Protein AF-A0A517W1Y0-F1 (afdb_monomer_lite)

Foldseek 3Di:
DDPVVVVVLCVLVVVLVVLLCLVAVVQDPDPVNVVSVVVSVVVVVVSLVVLLVPDLALQVNLVSLLVSLVSVLVRVVVPVPDDDDDPVNSVVSVVVSNVVSNVSSVVSSVSSVVVNVVVVVVVVVVD

Secondary structure (DSSP, 8-state):
--HHHHHHHHHHHHHHHHHHHHHHTSPPPGGGHHHHHHHHHHHHHHHHHHHHHH---HHHHHHHHHHTTHHHHHHHHH-TT-TT--HHHHHHHHHHHHHHHHHHHHHHHHHHHHHHHHHHHHHHTT-

Organism: NCBI:txid2527964

pLDDT: mean 75.03, std 10.51, range [51.22, 93.06]

Sequence (127 aa):
MNAFHKRYLLWVLGTTAPIYTMITVLMPKGFAGVPWMLLVTAIFLLMFLALLGFESSPIWNGLIAFLFWLPMIVIHLHNPGTVAISRGEVHKGVIEILTIGAIHALIQFTARYIINIKNNKLHTEKH

Radius of gyration: 17.77 Å; chains: 1; bounding box: 47×32×53 Å

Structure (mmCIF, N/CA/C/O backbone):
data_AF-A0A517W1Y0-F1
#
_entry.id   AF-A0A517W1Y0-F1
#
loop_
_atom_site.group_PDB
_atom_site.id
_atom_site.type_symbol
_atom_site.label_atom_id
_atom_site.label_alt_id
_atom_site.label_comp_id
_atom_site.label_asym_id
_atom_site.label_entity_id
_atom_site.label_seq_id
_atom_site.pdbx_PDB_ins_code
_atom_site.Cartn_x
_atom_site.Cartn_y
_atom_site.Cartn_z
_atom_site.occupancy
_atom_site.B_iso_or_equiv
_atom_site.auth_seq_id
_atom_site.auth_comp_id
_atom_site.auth_asym_id
_atom_site.auth_atom_id
_atom_site.pdbx_PDB_model_num
ATOM 1 N N . MET A 1 1 ? -9.501 -16.954 11.007 1.00 54.34 1 MET A N 1
ATOM 2 C CA . MET A 1 1 ? -10.031 -16.078 9.934 1.00 54.34 1 MET A CA 1
ATOM 3 C C . MET A 1 1 ? -11.271 -16.726 9.331 1.00 54.34 1 MET A C 1
ATOM 5 O O . MET A 1 1 ? -11.157 -17.838 8.824 1.00 54.34 1 MET A O 1
ATOM 9 N N . ASN A 1 2 ? -12.443 -16.091 9.433 1.00 63.47 2 ASN A N 1
ATOM 10 C CA . ASN A 1 2 ? -13.686 -16.644 8.876 1.00 63.47 2 ASN A CA 1
ATOM 11 C C . ASN A 1 2 ? -13.709 -16.532 7.328 1.00 63.47 2 ASN A C 1
ATOM 13 O O . ASN A 1 2 ? -12.873 -15.848 6.731 1.00 63.47 2 ASN A O 1
ATOM 17 N N . ALA A 1 3 ? -14.649 -17.216 6.668 1.00 60.50 3 ALA A N 1
ATOM 18 C CA . ALA A 1 3 ? -14.760 -17.231 5.203 1.00 60.50 3 ALA A CA 1
ATOM 19 C C . ALA A 1 3 ? -15.019 -15.837 4.595 1.00 60.50 3 ALA A C 1
ATOM 21 O O . ALA A 1 3 ? -14.549 -15.545 3.497 1.00 60.50 3 ALA A O 1
ATOM 22 N N . PHE A 1 4 ? -15.702 -14.964 5.341 1.00 56.91 4 PHE A N 1
ATOM 23 C CA . PHE A 1 4 ? -15.930 -13.569 4.975 1.00 56.91 4 PHE A CA 1
ATOM 24 C C . PHE A 1 4 ? -14.588 -12.833 4.839 1.00 56.91 4 PHE A C 1
ATOM 26 O O . PHE A 1 4 ? -14.247 -12.412 3.739 1.00 56.91 4 PHE A O 1
ATOM 33 N N . HIS A 1 5 ? -13.745 -12.819 5.877 1.00 61.56 5 HIS A N 1
ATOM 34 C CA . HIS A 1 5 ? -12.426 -12.166 5.857 1.00 61.56 5 HIS A CA 1
ATOM 35 C C . HIS A 1 5 ? -11.518 -12.684 4.727 1.00 61.56 5 HIS A C 1
ATOM 37 O O . HIS A 1 5 ? -10.814 -11.901 4.096 1.00 61.56 5 HIS A O 1
ATOM 43 N N . LYS A 1 6 ? -11.570 -13.986 4.402 1.00 63.47 6 LYS A N 1
ATOM 44 C CA . LYS A 1 6 ? -10.822 -14.553 3.261 1.00 63.47 6 LYS A CA 1
ATOM 45 C C . LYS A 1 6 ? -11.266 -13.968 1.916 1.00 63.47 6 LYS A C 1
ATOM 47 O O . LYS A 1 6 ? -10.419 -13.674 1.080 1.00 63.47 6 LYS A O 1
ATOM 52 N N . ARG A 1 7 ? -12.574 -13.783 1.709 1.00 63.72 7 ARG A N 1
ATOM 53 C CA . ARG A 1 7 ? -13.139 -13.244 0.462 1.00 63.72 7 ARG A CA 1
ATOM 54 C C . ARG A 1 7 ? -12.782 -11.770 0.254 1.00 63.72 7 ARG A C 1
ATOM 56 O O . ARG A 1 7 ? -12.519 -11.384 -0.878 1.00 63.72 7 ARG A O 1
ATOM 63 N N . TYR A 1 8 ? -12.720 -10.975 1.324 1.00 63.75 8 TYR A N 1
ATOM 64 C CA . TYR A 1 8 ? -12.304 -9.567 1.249 1.00 63.75 8 TYR A CA 1
ATOM 65 C C . TYR A 1 8 ? -10.800 -9.408 1.077 1.00 63.75 8 TYR A C 1
ATOM 67 O O . TYR A 1 8 ? -10.378 -8.587 0.273 1.00 63.75 8 TYR A O 1
ATOM 75 N N . LEU A 1 9 ? -9.994 -10.236 1.749 1.00 62.53 9 LEU A N 1
ATOM 76 C CA . LEU A 1 9 ? -8.554 -10.290 1.503 1.00 62.53 9 LEU A CA 1
ATOM 77 C C . LEU A 1 9 ? -8.265 -10.634 0.033 1.00 62.53 9 LEU A C 1
ATOM 79 O O . LEU A 1 9 ? -7.467 -9.963 -0.611 1.00 62.53 9 LEU A O 1
ATOM 83 N N . LEU A 1 10 ? -8.970 -11.629 -0.515 1.00 66.69 10 LEU A N 1
ATOM 84 C CA . LEU A 1 10 ? -8.925 -11.973 -1.939 1.00 66.69 10 LEU A CA 1
ATOM 85 C C . LEU A 1 10 ? -9.379 -10.822 -2.839 1.00 66.69 10 LEU A C 1
ATOM 87 O O . LEU A 1 10 ? -8.822 -10.654 -3.913 1.00 66.69 10 LEU A O 1
ATOM 91 N N . TRP A 1 11 ? -10.357 -10.024 -2.412 1.00 66.12 11 TRP A N 1
ATOM 92 C CA . TRP A 1 11 ? -10.814 -8.849 -3.154 1.00 66.12 11 TRP A CA 1
ATOM 93 C C . TRP A 1 11 ? -9.767 -7.735 -3.164 1.00 66.12 11 TRP A C 1
ATOM 95 O O . TRP A 1 11 ? -9.465 -7.204 -4.223 1.00 66.12 11 TRP A O 1
ATOM 105 N N . VAL A 1 12 ? -9.166 -7.418 -2.014 1.00 63.72 12 VAL A N 1
ATOM 106 C CA . VAL A 1 12 ? -8.126 -6.385 -1.906 1.00 63.72 12 VAL A CA 1
ATOM 107 C C . VAL A 1 12 ? -6.873 -6.804 -2.675 1.00 63.72 12 VAL A C 1
ATOM 109 O O . VAL A 1 12 ? -6.391 -6.040 -3.507 1.00 63.72 12 VAL A O 1
ATOM 112 N N . LEU A 1 13 ? -6.401 -8.043 -2.499 1.00 63.62 13 LEU A N 1
ATOM 113 C CA . LEU A 1 13 ? -5.304 -8.598 -3.304 1.00 63.62 13 LEU A CA 1
ATOM 114 C C . LEU A 1 13 ? -5.676 -8.687 -4.794 1.00 63.62 13 LEU A C 1
ATOM 116 O O . LEU A 1 13 ? -4.848 -8.447 -5.671 1.00 63.62 13 LEU A O 1
ATOM 120 N N . GLY A 1 14 ? -6.941 -8.993 -5.077 1.00 65.00 14 GLY A N 1
ATOM 121 C CA . GLY A 1 14 ? -7.509 -9.055 -6.416 1.00 65.00 14 GLY A CA 1
ATOM 122 C C . GLY A 1 14 ? -7.595 -7.695 -7.099 1.00 65.00 14 GLY A C 1
ATOM 123 O O . GLY A 1 14 ? -7.501 -7.661 -8.315 1.00 65.00 14 GLY A O 1
ATOM 124 N N . THR A 1 15 ? -7.709 -6.588 -6.356 1.00 66.75 15 THR A N 1
ATOM 125 C CA . THR A 1 15 ? -7.637 -5.213 -6.890 1.00 66.75 15 THR A CA 1
ATOM 126 C C . THR A 1 15 ? -6.209 -4.714 -7.096 1.00 66.75 15 THR A C 1
ATOM 128 O O . THR A 1 15 ? -5.984 -3.838 -7.933 1.00 66.75 15 THR A O 1
ATOM 131 N N . THR A 1 16 ? -5.227 -5.316 -6.420 1.00 65.44 16 THR A N 1
ATOM 132 C CA . THR A 1 16 ? -3.807 -5.027 -6.648 1.00 65.44 16 THR A CA 1
ATOM 133 C C . THR A 1 16 ? -3.387 -5.400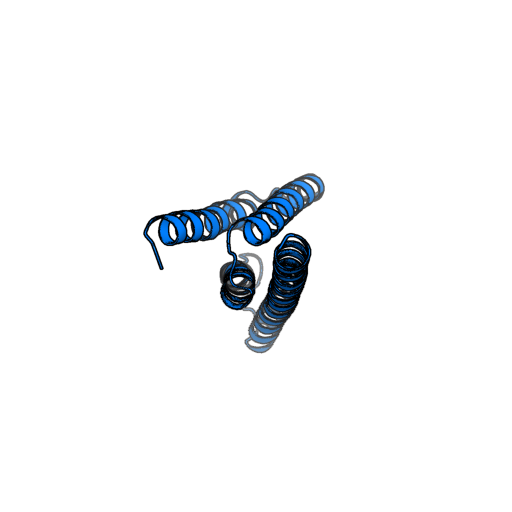 -8.070 1.00 65.44 16 THR A C 1
ATOM 135 O O . THR A 1 16 ? -2.609 -4.675 -8.682 1.00 65.44 16 THR A O 1
ATOM 138 N N . ALA A 1 17 ? -3.939 -6.482 -8.633 1.00 66.62 17 ALA A N 1
ATOM 139 C CA . ALA A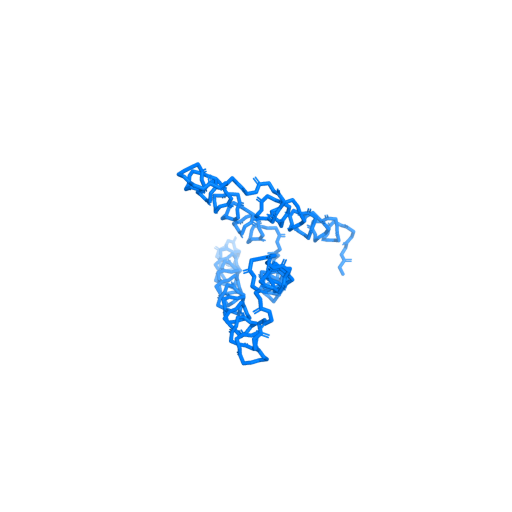 1 17 ? -3.649 -6.914 -10.002 1.00 66.62 17 ALA A CA 1
ATOM 140 C C . ALA A 1 17 ? -4.156 -5.926 -11.085 1.00 66.62 17 ALA A C 1
ATOM 142 O O . ALA A 1 17 ? -3.351 -5.524 -11.918 1.00 66.62 17 ALA A O 1
ATOM 143 N N . PRO A 1 18 ? -5.415 -5.445 -11.075 1.00 69.62 18 PRO A N 1
ATOM 144 C CA . PRO A 1 18 ? -5.892 -4.374 -11.947 1.00 69.62 18 PRO A CA 1
ATOM 145 C C . PRO A 1 18 ? -5.085 -3.085 -11.825 1.00 69.62 18 PRO A C 1
ATOM 147 O O . PRO A 1 18 ? -4.709 -2.522 -12.848 1.00 69.62 18 PRO A O 1
ATOM 150 N N . ILE A 1 19 ? -4.776 -2.632 -10.602 1.00 71.62 19 ILE A N 1
ATOM 151 C CA . ILE A 1 19 ? -3.959 -1.425 -10.398 1.00 71.62 19 ILE A CA 1
ATOM 152 C C . ILE A 1 19 ? -2.566 -1.632 -11.004 1.00 71.62 19 ILE A C 1
ATOM 154 O O . ILE A 1 19 ? -2.079 -0.779 -11.744 1.00 71.62 19 ILE A O 1
ATOM 158 N N . TYR A 1 20 ? -1.967 -2.801 -10.776 1.00 66.44 20 TYR A N 1
ATOM 159 C CA . TYR A 1 20 ? -0.710 -3.195 -11.401 1.00 66.44 20 TYR A CA 1
ATOM 160 C C . TYR A 1 20 ? -0.806 -3.163 -12.934 1.00 66.44 20 TYR A C 1
ATOM 162 O O . TYR A 1 20 ? 0.030 -2.537 -13.580 1.00 66.44 20 TYR A O 1
ATOM 170 N N . THR A 1 21 ? -1.838 -3.760 -13.537 1.00 66.75 21 THR A N 1
ATOM 171 C CA . THR A 1 21 ? -2.061 -3.750 -14.993 1.00 66.75 21 THR A CA 1
ATOM 172 C C . THR A 1 21 ? -2.259 -2.334 -15.539 1.00 66.75 21 THR A C 1
ATOM 174 O O . THR A 1 21 ? -1.713 -2.002 -16.591 1.00 66.75 21 THR A O 1
ATOM 177 N N . MET A 1 22 ? -2.986 -1.473 -14.821 1.00 70.44 22 MET A N 1
ATOM 178 C CA . MET A 1 22 ? -3.198 -0.077 -15.210 1.00 70.44 22 MET A CA 1
ATOM 179 C C . MET A 1 22 ? -1.891 0.722 -15.216 1.00 70.44 22 MET A C 1
ATOM 181 O O . MET A 1 22 ? -1.685 1.544 -16.106 1.00 70.44 22 MET A O 1
ATOM 185 N N . ILE A 1 23 ? -1.000 0.471 -14.255 1.00 68.88 23 ILE A N 1
ATOM 186 C CA . ILE A 1 23 ? 0.293 1.162 -14.139 1.00 68.88 23 ILE A CA 1
ATOM 187 C C . ILE A 1 23 ? 1.338 0.594 -15.112 1.00 68.88 23 ILE A C 1
ATOM 189 O O . ILE A 1 23 ? 2.199 1.335 -15.573 1.00 68.88 23 ILE A O 1
ATOM 193 N N . THR A 1 24 ? 1.291 -0.702 -15.431 1.00 62.69 24 THR A N 1
ATOM 194 C CA . THR A 1 24 ? 2.350 -1.368 -16.217 1.00 62.69 24 THR A CA 1
ATOM 195 C C . THR A 1 24 ? 2.032 -1.547 -17.686 1.00 62.69 24 THR A C 1
ATOM 197 O O . THR A 1 24 ? 2.874 -1.283 -18.538 1.00 62.69 24 THR A O 1
ATOM 200 N N . VAL A 1 25 ? 0.835 -2.038 -17.989 1.00 67.12 25 VAL A N 1
ATOM 201 C CA . VAL A 1 25 ? 0.472 -2.487 -19.336 1.00 67.12 25 VAL A CA 1
ATOM 202 C C . VAL A 1 25 ? -0.270 -1.385 -20.079 1.00 67.12 25 VAL A C 1
ATOM 204 O O . VAL A 1 25 ? -0.071 -1.198 -21.275 1.00 67.12 25 VAL A O 1
ATOM 207 N N . LEU A 1 26 ? -1.123 -0.646 -19.368 1.00 73.38 26 LEU A N 1
ATOM 208 C CA . LEU A 1 26 ? -2.051 0.317 -19.963 1.00 73.38 26 LEU A CA 1
ATOM 209 C C . LEU A 1 26 ? -1.587 1.774 -19.846 1.00 73.38 26 LEU A C 1
ATOM 211 O O . LEU A 1 26 ? -2.325 2.668 -20.251 1.00 73.38 26 LEU A O 1
ATOM 215 N N . MET A 1 27 ? -0.394 2.030 -19.296 1.00 73.50 27 MET A N 1
ATOM 216 C CA . MET A 1 27 ? 0.078 3.389 -19.030 1.00 73.50 27 MET A CA 1
ATOM 217 C C . MET A 1 27 ? 0.285 4.181 -20.335 1.00 73.50 27 MET A C 1
ATOM 219 O O . MET A 1 27 ? 1.167 3.840 -21.132 1.00 73.50 27 MET A O 1
ATOM 223 N N . PRO A 1 28 ? -0.477 5.269 -20.561 1.00 73.88 28 PRO A N 1
ATOM 224 C CA . PRO A 1 28 ? -0.306 6.109 -21.737 1.00 73.88 28 PRO A CA 1
ATOM 225 C C . PRO A 1 28 ? 1.020 6.872 -21.674 1.00 73.88 28 PRO A C 1
ATOM 227 O O . PRO A 1 28 ? 1.406 7.391 -20.625 1.00 73.88 28 PRO A O 1
ATOM 230 N N . LYS A 1 29 ? 1.705 6.997 -22.814 1.00 75.19 29 LYS A N 1
ATOM 231 C CA . LYS A 1 29 ? 2.917 7.823 -22.931 1.00 75.19 29 LYS A CA 1
ATOM 232 C C . LYS A 1 29 ? 2.557 9.304 -23.115 1.00 75.19 29 LYS A C 1
ATOM 234 O O . LYS A 1 29 ? 1.524 9.638 -23.690 1.00 75.19 29 LYS A O 1
ATOM 239 N N . GLY A 1 30 ? 3.449 10.196 -22.683 1.00 70.88 30 GLY A N 1
ATOM 240 C CA . GLY A 1 30 ? 3.302 11.643 -22.877 1.00 70.88 30 GLY A CA 1
ATOM 241 C C . GLY A 1 30 ? 2.251 12.286 -21.964 1.00 70.88 30 GLY A C 1
ATOM 242 O O . GLY A 1 30 ? 1.981 11.802 -20.868 1.00 70.88 30 GLY A O 1
ATOM 243 N N . PHE A 1 31 ? 1.657 13.398 -22.407 1.00 69.62 31 PHE A N 1
ATOM 244 C CA . PHE A 1 31 ? 0.788 14.255 -21.581 1.00 69.62 31 PHE A CA 1
ATOM 245 C C . PHE A 1 31 ? -0.472 13.542 -21.049 1.00 69.62 31 PHE A C 1
ATOM 247 O O . PHE A 1 31 ? -0.977 13.877 -19.980 1.00 69.62 31 PHE A O 1
ATOM 254 N N . ALA A 1 32 ? -0.939 12.500 -21.747 1.00 70.50 32 ALA A N 1
ATOM 255 C CA . ALA A 1 32 ? -2.056 11.656 -21.316 1.00 70.50 32 ALA A CA 1
ATOM 256 C C . ALA A 1 32 ? -1.741 10.796 -20.072 1.00 70.50 32 ALA A C 1
ATOM 258 O O . ALA A 1 32 ? -2.658 10.299 -19.420 1.00 70.50 32 ALA A O 1
ATOM 259 N N . GLY A 1 33 ? -0.463 10.651 -19.700 1.00 70.88 33 GLY A N 1
ATOM 260 C CA . GLY A 1 33 ? -0.050 9.938 -18.492 1.00 70.88 33 GLY A CA 1
ATOM 261 C C . GLY A 1 33 ? -0.433 10.658 -17.194 1.00 70.88 33 GLY A C 1
ATOM 262 O O . GLY A 1 33 ? -0.669 10.005 -16.183 1.00 70.88 33 GLY A O 1
ATOM 263 N N . VAL A 1 34 ? -0.566 11.990 -17.208 1.00 71.56 34 VAL A N 1
ATOM 264 C CA . VAL A 1 34 ? -0.917 12.783 -16.014 1.00 71.56 34 VAL A CA 1
ATOM 265 C C . VAL A 1 34 ? -2.341 12.491 -15.509 1.00 71.56 34 VAL A C 1
ATOM 267 O O . VAL A 1 34 ? -2.479 12.095 -14.349 1.00 71.56 34 VAL A O 1
ATOM 270 N N . PRO A 1 35 ? -3.411 12.614 -16.327 1.00 80.12 35 PRO A N 1
ATOM 271 C CA . PRO A 1 35 ? -4.762 12.262 -15.883 1.00 80.12 35 PRO A CA 1
ATOM 272 C C . PRO A 1 35 ? -4.906 10.766 -15.562 1.00 80.12 35 PRO A C 1
ATOM 274 O O . PRO A 1 35 ? -5.658 10.406 -14.658 1.00 80.12 35 PRO A O 1
ATOM 277 N N . TRP A 1 36 ? -4.149 9.895 -16.237 1.00 76.06 36 TRP A N 1
ATOM 278 C CA . TRP A 1 36 ? -4.113 8.464 -15.929 1.00 76.06 36 TRP A CA 1
ATOM 279 C C . TRP A 1 36 ? -3.551 8.188 -14.530 1.00 76.06 36 TRP A C 1
ATOM 281 O O . TRP A 1 36 ? -4.166 7.473 -13.740 1.00 76.06 36 TRP A O 1
ATOM 291 N N . MET A 1 37 ? -2.423 8.813 -14.183 1.00 72.62 37 MET A N 1
ATOM 292 C CA . MET A 1 37 ? -1.826 8.696 -12.851 1.00 72.62 37 MET A CA 1
ATOM 293 C C . MET A 1 37 ? -2.739 9.259 -11.759 1.00 72.62 37 MET A C 1
ATOM 295 O O . MET A 1 37 ? -2.825 8.669 -10.683 1.00 72.62 37 MET A O 1
ATOM 299 N N . LEU A 1 38 ? -3.468 10.348 -12.031 1.00 73.56 38 LEU A N 1
ATOM 300 C CA . LEU A 1 38 ? -4.486 10.879 -11.117 1.00 73.56 38 LEU A CA 1
ATOM 301 C C . LEU A 1 38 ? -5.610 9.865 -10.866 1.00 73.56 38 LEU A C 1
ATOM 303 O O . LEU A 1 38 ? -5.961 9.624 -9.712 1.00 73.56 38 LEU A O 1
ATOM 307 N N . LEU A 1 39 ? -6.134 9.229 -11.919 1.00 78.62 39 LEU A N 1
ATOM 308 C CA . LEU A 1 39 ? -7.172 8.202 -11.801 1.00 78.62 39 LEU A CA 1
ATOM 309 C C . LEU A 1 39 ? -6.684 6.992 -10.994 1.00 78.62 39 LEU A C 1
ATOM 311 O O . LEU A 1 39 ? -7.361 6.556 -10.064 1.00 78.62 39 LEU A O 1
ATOM 315 N N . VAL A 1 40 ? -5.498 6.474 -11.315 1.00 76.44 40 VAL A N 1
ATOM 316 C CA . VAL A 1 40 ? -4.888 5.353 -10.586 1.00 76.44 40 VAL A CA 1
ATOM 317 C C . VAL A 1 40 ? -4.683 5.709 -9.112 1.00 76.44 40 VAL A C 1
ATOM 319 O O . VAL A 1 40 ? -5.015 4.911 -8.237 1.00 76.44 40 VAL A O 1
ATOM 322 N N . THR A 1 41 ? -4.205 6.922 -8.823 1.00 74.00 41 THR A N 1
ATOM 323 C CA . THR A 1 41 ? -4.024 7.417 -7.448 1.00 74.00 41 THR A CA 1
ATOM 324 C C . THR A 1 41 ? -5.358 7.515 -6.703 1.00 74.00 41 THR A C 1
ATOM 326 O O . THR A 1 41 ? -5.437 7.144 -5.533 1.00 74.00 41 THR A O 1
ATOM 329 N N . ALA A 1 42 ? -6.428 7.961 -7.367 1.00 78.62 42 ALA A N 1
ATOM 330 C CA . ALA A 1 42 ? -7.760 8.031 -6.768 1.00 78.62 42 ALA A CA 1
ATOM 331 C C . ALA A 1 42 ? -8.316 6.637 -6.435 1.00 78.62 42 ALA A C 1
ATOM 333 O O . ALA A 1 42 ? -8.801 6.416 -5.326 1.00 78.62 42 ALA A O 1
ATOM 334 N N . ILE A 1 43 ? -8.195 5.677 -7.359 1.00 80.38 43 ILE A N 1
ATOM 335 C CA . ILE A 1 43 ? -8.598 4.279 -7.130 1.00 80.38 43 ILE A CA 1
ATOM 336 C C . ILE A 1 43 ? -7.796 3.682 -5.969 1.00 80.38 43 ILE A C 1
ATOM 338 O O . ILE A 1 43 ? -8.366 3.045 -5.083 1.00 80.38 43 ILE A O 1
ATOM 342 N N . PHE A 1 44 ? -6.487 3.937 -5.937 1.00 76.06 44 PHE A N 1
ATOM 343 C CA . PHE A 1 44 ? -5.610 3.516 -4.851 1.00 76.06 44 PHE A CA 1
ATOM 344 C C . PHE A 1 44 ? -6.074 4.060 -3.492 1.00 76.06 44 PHE A C 1
ATOM 346 O O . PHE A 1 44 ? -6.235 3.289 -2.544 1.00 76.06 44 PHE A O 1
ATOM 353 N N . LEU A 1 45 ? -6.363 5.361 -3.401 1.00 78.56 45 LEU A N 1
ATOM 354 C CA . LEU A 1 45 ? -6.845 5.989 -2.170 1.00 78.56 45 LEU A CA 1
ATOM 355 C C . LEU A 1 45 ? -8.186 5.401 -1.707 1.00 78.56 45 LEU A C 1
ATOM 357 O O . LEU A 1 45 ? -8.364 5.131 -0.521 1.00 78.56 45 LEU A O 1
ATOM 361 N N . LEU A 1 46 ? -9.121 5.166 -2.631 1.00 82.94 46 LEU A N 1
ATOM 362 C CA . LEU A 1 46 ? -10.416 4.563 -2.310 1.00 82.94 46 LEU A CA 1
ATOM 363 C C . LEU A 1 46 ? -10.258 3.149 -1.740 1.00 82.94 46 LEU A C 1
ATOM 365 O O . LEU A 1 46 ? -10.872 2.826 -0.724 1.00 82.94 46 LEU A O 1
ATOM 369 N N . MET A 1 47 ? -9.396 2.327 -2.342 1.00 76.75 47 MET A N 1
ATOM 370 C CA . MET A 1 47 ? -9.102 0.981 -1.841 1.00 76.75 47 MET A CA 1
ATOM 371 C C . MET A 1 47 ? -8.417 1.012 -0.472 1.00 76.75 47 MET A C 1
ATOM 373 O O . MET A 1 47 ? -8.737 0.206 0.404 1.00 76.75 47 MET A O 1
ATOM 377 N N . PHE A 1 48 ? -7.517 1.972 -0.262 1.00 75.38 48 PHE A N 1
ATOM 378 C CA . PHE A 1 48 ? -6.848 2.193 1.016 1.00 75.38 48 PHE A CA 1
ATOM 379 C C . PHE A 1 48 ? -7.843 2.564 2.130 1.00 75.38 48 PHE A C 1
ATOM 381 O O . PHE A 1 48 ? -7.772 2.024 3.233 1.00 75.38 48 PHE A O 1
ATOM 388 N N . LEU A 1 49 ? -8.817 3.432 1.848 1.00 80.62 49 LEU A N 1
ATOM 389 C CA . LEU A 1 49 ? -9.877 3.782 2.802 1.00 80.62 49 LEU A CA 1
ATOM 390 C C . LEU A 1 49 ? -10.852 2.624 3.044 1.00 80.62 49 LEU A C 1
ATOM 392 O O . LEU A 1 49 ? -11.277 2.404 4.178 1.00 80.62 49 LEU A O 1
ATOM 396 N N . ALA A 1 50 ? -11.183 1.861 2.000 1.00 80.44 50 ALA A N 1
ATOM 397 C CA . ALA A 1 50 ? -12.027 0.679 2.120 1.00 80.44 50 ALA A CA 1
ATOM 398 C C . ALA A 1 50 ? -11.418 -0.345 3.092 1.00 80.44 50 ALA A C 1
ATOM 400 O O . ALA A 1 50 ? -12.118 -0.844 3.973 1.00 80.44 50 ALA A O 1
ATOM 401 N N . LEU A 1 51 ? -10.107 -0.602 2.994 1.00 75.88 51 LEU A N 1
ATOM 402 C CA . LEU A 1 51 ? -9.394 -1.522 3.887 1.00 75.88 51 LEU A CA 1
ATOM 403 C C . LEU A 1 51 ? -9.606 -1.177 5.372 1.00 75.88 51 LEU A C 1
ATOM 405 O O . LEU A 1 51 ? -9.966 -2.060 6.154 1.00 75.88 51 LEU A O 1
ATOM 409 N N . LEU A 1 52 ? -9.492 0.111 5.718 1.00 79.62 52 LEU A N 1
ATOM 410 C CA . LEU A 1 52 ? -9.663 0.626 7.082 1.00 79.62 52 LEU A CA 1
ATOM 411 C C . LEU A 1 52 ? -11.057 0.329 7.665 1.00 79.62 52 LEU A C 1
ATOM 413 O O . LEU A 1 52 ? -11.215 0.107 8.873 1.00 79.62 52 LEU A O 1
ATOM 417 N N . GLY A 1 53 ? -12.077 0.341 6.803 1.00 78.12 53 GLY A N 1
ATOM 418 C CA . GLY A 1 53 ? -13.457 0.039 7.169 1.00 78.12 53 GLY A CA 1
ATOM 419 C C . GLY A 1 53 ? -13.728 -1.454 7.364 1.00 78.12 53 GLY A C 1
ATOM 420 O O . GLY A 1 53 ? -14.535 -1.810 8.223 1.00 78.12 53 GLY A O 1
ATOM 421 N N . PHE A 1 54 ? -13.060 -2.325 6.601 1.00 76.00 54 PHE A N 1
ATOM 422 C CA . PHE A 1 54 ? -13.408 -3.748 6.527 1.00 76.00 54 PHE A CA 1
ATOM 423 C C . PHE A 1 54 ? -12.634 -4.652 7.483 1.00 76.00 54 PHE A C 1
ATOM 425 O O . PHE A 1 54 ? -13.210 -5.603 8.010 1.00 76.00 54 PHE A O 1
ATOM 432 N N . GLU A 1 55 ? -11.351 -4.389 7.716 1.00 82.06 55 GLU A N 1
ATOM 433 C CA . GLU A 1 55 ? -10.559 -5.176 8.659 1.00 82.06 55 GLU A CA 1
ATOM 434 C C . GLU A 1 55 ? -10.593 -4.493 10.029 1.00 82.06 55 GLU A C 1
ATOM 436 O O . GLU A 1 55 ? -10.346 -3.295 10.148 1.00 82.06 55 GLU A O 1
ATOM 441 N N . SER A 1 56 ? -10.929 -5.231 11.085 1.00 83.19 56 SER A N 1
ATOM 442 C CA . SER A 1 56 ? -11.031 -4.650 12.430 1.00 83.19 56 SER A CA 1
ATOM 443 C C . SER A 1 56 ? -9.722 -4.729 13.207 1.00 83.19 56 SER A C 1
ATOM 445 O O . SER A 1 56 ? -9.474 -3.902 14.088 1.00 83.19 56 SER A O 1
ATOM 447 N N . SER A 1 57 ? -8.857 -5.682 12.859 1.00 85.56 57 SER A N 1
ATOM 448 C CA . SER A 1 57 ? -7.538 -5.839 13.450 1.00 85.56 57 SER A CA 1
ATOM 449 C C . SER A 1 57 ? -6.574 -4.769 12.926 1.00 85.56 57 SER A C 1
ATOM 451 O O . SER A 1 57 ? -6.338 -4.685 11.715 1.00 85.56 57 SER A O 1
ATOM 453 N N . PRO A 1 58 ? -5.950 -3.977 13.816 1.00 87.06 58 PRO A N 1
ATOM 454 C CA . PRO A 1 58 ? -4.916 -3.023 13.424 1.00 87.06 58 PRO A CA 1
ATOM 455 C C . PRO A 1 58 ? -3.734 -3.694 12.718 1.00 87.06 58 PRO A C 1
ATOM 457 O O . PRO A 1 58 ? -3.221 -3.175 11.730 1.00 87.06 58 PRO A O 1
ATOM 460 N N . ILE A 1 59 ? -3.337 -4.881 13.190 1.00 88.31 59 ILE A N 1
ATOM 461 C CA . ILE A 1 59 ? -2.202 -5.635 12.644 1.00 88.31 59 ILE A CA 1
ATOM 462 C C . ILE A 1 59 ? -2.493 -6.069 11.206 1.00 88.31 59 ILE A C 1
ATOM 464 O O . ILE A 1 59 ? -1.667 -5.852 10.322 1.00 88.31 59 ILE A O 1
ATOM 468 N N . TRP A 1 60 ? -3.675 -6.641 10.953 1.00 83.56 60 TRP A N 1
ATOM 469 C CA . TRP A 1 60 ? -4.040 -7.087 9.606 1.00 83.56 60 TRP A CA 1
ATOM 470 C C . TRP A 1 60 ? -4.245 -5.913 8.643 1.00 83.56 60 TRP A C 1
ATOM 472 O O . TRP A 1 60 ? -3.820 -6.016 7.497 1.00 83.56 60 TRP A O 1
ATOM 482 N N . ASN A 1 61 ? -4.777 -4.773 9.104 1.00 86.44 61 ASN A N 1
ATOM 483 C CA . ASN A 1 61 ? -4.824 -3.544 8.298 1.00 86.44 61 ASN A CA 1
ATOM 484 C C . ASN A 1 61 ? -3.433 -3.107 7.837 1.00 86.44 61 ASN A C 1
ATOM 486 O O . ASN A 1 61 ? -3.210 -2.903 6.644 1.00 86.44 61 ASN A O 1
ATOM 490 N N . GLY A 1 62 ? -2.489 -2.999 8.777 1.00 85.00 62 GLY A N 1
ATOM 491 C CA . GLY A 1 62 ? -1.118 -2.614 8.457 1.00 85.00 62 GLY A CA 1
ATOM 492 C C . GLY A 1 62 ? -0.447 -3.607 7.506 1.00 85.00 62 GLY A C 1
ATOM 493 O O . GLY A 1 62 ? 0.158 -3.203 6.516 1.00 85.00 62 GLY A O 1
ATOM 494 N N . LEU A 1 63 ? -0.608 -4.910 7.751 1.00 85.62 63 LEU A N 1
ATOM 495 C CA . LEU A 1 63 ? 0.003 -5.948 6.922 1.00 85.62 63 LEU A CA 1
ATOM 496 C C . LEU A 1 63 ? -0.547 -5.955 5.491 1.00 85.62 63 LEU A C 1
ATOM 498 O O . LEU A 1 63 ? 0.226 -6.043 4.542 1.00 85.62 63 LEU A O 1
ATOM 502 N N . ILE A 1 64 ? -1.864 -5.839 5.311 1.00 81.12 64 ILE A N 1
ATOM 503 C CA . ILE A 1 64 ? -2.472 -5.810 3.973 1.00 81.12 64 ILE A CA 1
ATOM 504 C C . ILE A 1 64 ? -2.020 -4.559 3.211 1.00 81.12 64 ILE A C 1
ATOM 506 O O . ILE A 1 64 ? -1.671 -4.651 2.034 1.00 81.12 64 ILE A O 1
ATOM 510 N N . ALA A 1 65 ? -1.951 -3.413 3.893 1.00 83.00 65 ALA A N 1
ATOM 511 C CA . ALA A 1 65 ? -1.447 -2.176 3.312 1.00 83.00 65 ALA A CA 1
ATOM 512 C C . ALA A 1 65 ? 0.027 -2.275 2.899 1.00 83.00 65 ALA A C 1
ATOM 514 O O . ALA A 1 65 ? 0.390 -1.741 1.858 1.00 83.00 65 ALA A O 1
ATOM 515 N N . PHE A 1 66 ? 0.862 -2.992 3.657 1.00 85.50 66 PHE A N 1
ATOM 516 C CA . PHE A 1 66 ? 2.241 -3.286 3.262 1.00 85.50 66 PHE A CA 1
ATOM 517 C C . PHE A 1 66 ? 2.304 -4.182 2.018 1.00 85.50 66 PHE A C 1
ATOM 519 O O . PHE A 1 66 ? 2.966 -3.847 1.037 1.00 85.50 66 PHE A O 1
ATOM 526 N N . LEU A 1 67 ? 1.594 -5.318 2.047 1.00 81.19 67 LEU A N 1
ATOM 527 C CA . LEU A 1 67 ? 1.610 -6.320 0.975 1.00 81.19 67 LEU A CA 1
ATOM 528 C C . LEU A 1 67 ? 1.135 -5.752 -0.364 1.00 81.19 67 LEU A C 1
ATOM 530 O O . LEU A 1 67 ? 1.613 -6.180 -1.414 1.00 81.19 67 LEU A O 1
ATOM 534 N N . PHE A 1 68 ? 0.245 -4.761 -0.325 1.00 76.31 68 PHE A N 1
ATOM 535 C CA . PHE A 1 68 ? -0.198 -4.030 -1.504 1.00 76.31 68 PHE A CA 1
ATOM 536 C C . PHE A 1 68 ? 0.967 -3.440 -2.319 1.00 76.31 68 PHE A C 1
ATOM 538 O O . PHE A 1 68 ? 0.888 -3.387 -3.544 1.00 76.31 68 PHE A O 1
ATOM 545 N N . TRP A 1 69 ? 2.057 -3.016 -1.674 1.00 76.94 69 TRP A N 1
ATOM 546 C CA . TRP A 1 69 ? 3.186 -2.374 -2.354 1.00 76.94 69 TRP A CA 1
ATOM 547 C C . TRP A 1 69 ? 4.162 -3.358 -2.998 1.00 76.94 69 TRP A C 1
ATOM 549 O O . TRP A 1 69 ? 4.924 -2.967 -3.879 1.00 76.94 69 TRP A O 1
ATOM 559 N N . LEU A 1 70 ? 4.143 -4.640 -2.621 1.00 80.44 70 LEU A N 1
ATOM 560 C CA . LEU A 1 70 ? 5.123 -5.610 -3.121 1.00 80.44 70 LEU A CA 1
ATOM 561 C C . LEU A 1 70 ? 5.076 -5.811 -4.647 1.00 80.44 70 LEU A C 1
ATOM 563 O O . LEU A 1 70 ? 6.145 -5.860 -5.257 1.00 80.44 70 LEU A O 1
ATOM 567 N N . PRO A 1 71 ? 3.905 -5.854 -5.317 1.00 74.94 71 PRO A N 1
ATOM 568 C CA . PRO A 1 71 ? 3.856 -5.906 -6.777 1.00 74.94 71 PRO A CA 1
ATOM 569 C C . PRO A 1 71 ? 4.534 -4.713 -7.466 1.00 74.94 71 PRO A C 1
ATOM 571 O O . PRO A 1 71 ? 5.065 -4.883 -8.560 1.00 74.94 71 PRO A O 1
ATOM 574 N N . MET A 1 72 ? 4.606 -3.534 -6.831 1.00 71.31 72 MET A N 1
ATOM 575 C CA . MET A 1 72 ? 5.308 -2.369 -7.396 1.00 71.31 72 MET A CA 1
ATOM 576 C C . MET A 1 72 ? 6.808 -2.626 -7.569 1.00 71.31 72 MET A C 1
ATOM 578 O O . MET A 1 72 ? 7.423 -2.067 -8.475 1.00 71.31 72 MET A O 1
ATOM 582 N N . ILE A 1 73 ? 7.395 -3.513 -6.756 1.00 73.00 73 ILE A N 1
ATOM 583 C CA . ILE A 1 73 ? 8.790 -3.937 -6.916 1.00 73.00 73 ILE A CA 1
ATOM 584 C C . ILE A 1 73 ? 8.961 -4.626 -8.270 1.00 73.00 73 ILE A C 1
ATOM 586 O O . ILE A 1 73 ? 9.877 -4.306 -9.020 1.00 73.00 73 ILE A O 1
ATOM 590 N N . VAL A 1 74 ? 8.035 -5.518 -8.631 1.00 71.19 74 VAL A N 1
ATOM 591 C CA . VAL A 1 74 ? 8.065 -6.218 -9.922 1.00 71.19 74 VAL A CA 1
ATOM 592 C C . VAL A 1 74 ? 7.965 -5.222 -11.082 1.00 71.19 74 VAL A C 1
ATOM 594 O O . VAL A 1 74 ? 8.688 -5.390 -12.059 1.00 71.19 74 VAL A O 1
ATOM 597 N N . ILE A 1 75 ? 7.144 -4.167 -10.959 1.00 65.25 75 ILE A N 1
ATOM 598 C CA . ILE A 1 75 ? 7.044 -3.076 -11.954 1.00 65.25 75 ILE A CA 1
ATOM 599 C C . ILE A 1 75 ? 8.381 -2.369 -12.132 1.00 65.25 75 ILE A C 1
ATOM 601 O O . ILE A 1 75 ? 8.852 -2.205 -13.255 1.00 65.25 75 ILE A O 1
ATOM 605 N N . HIS A 1 76 ? 8.981 -1.946 -11.019 1.00 66.38 76 HIS A N 1
ATOM 606 C CA . HIS A 1 76 ? 10.237 -1.211 -11.033 1.00 66.38 76 HIS A CA 1
ATOM 607 C C . HIS A 1 76 ? 11.344 -2.016 -11.728 1.00 66.38 76 HIS A C 1
ATOM 609 O O . HIS A 1 76 ? 12.123 -1.461 -12.498 1.00 66.38 76 HIS A O 1
ATOM 615 N N . LEU A 1 77 ? 11.360 -3.336 -11.517 1.00 67.75 77 LEU A N 1
ATOM 616 C CA . LEU A 1 77 ? 12.333 -4.247 -12.121 1.00 67.75 77 LEU A CA 1
ATOM 617 C C . LEU A 1 77 ? 12.036 -4.607 -13.585 1.00 67.75 77 LEU A C 1
ATOM 619 O O . LEU A 1 77 ? 12.972 -4.897 -14.323 1.00 67.75 77 LEU A O 1
ATOM 623 N N . HIS A 1 78 ? 10.770 -4.600 -14.016 1.00 65.75 78 HIS A N 1
ATOM 624 C CA . HIS A 1 78 ? 10.368 -4.962 -15.386 1.00 65.75 78 HIS A CA 1
ATOM 625 C C . HIS A 1 78 ? 10.318 -3.779 -16.357 1.00 65.75 78 HIS A C 1
ATOM 627 O O . HIS A 1 78 ? 9.923 -3.968 -17.505 1.00 65.75 78 HIS A O 1
ATOM 633 N N . ASN A 1 79 ? 10.681 -2.567 -15.928 1.00 59.97 79 ASN A N 1
ATOM 634 C CA . ASN A 1 7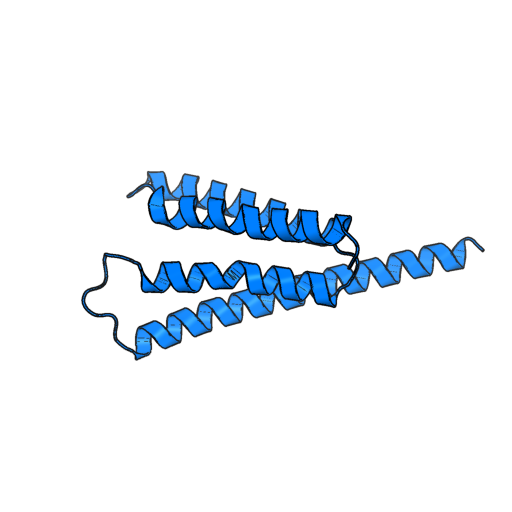9 ? 10.559 -1.376 -16.759 1.00 59.97 79 ASN A CA 1
ATOM 635 C C . ASN A 1 79 ? 11.447 -1.503 -18.022 1.00 59.97 79 ASN A C 1
ATOM 637 O O . ASN A 1 79 ? 12.672 -1.459 -17.912 1.00 59.97 79 ASN A O 1
ATOM 641 N N . PRO A 1 80 ? 10.868 -1.653 -19.230 1.00 51.56 80 PRO A N 1
ATOM 642 C CA . PRO A 1 80 ? 11.593 -2.092 -20.429 1.00 51.56 80 PRO A CA 1
ATOM 643 C C . PRO A 1 80 ? 12.518 -1.022 -21.040 1.00 51.56 80 PRO A C 1
ATOM 645 O O . PRO A 1 80 ? 13.084 -1.235 -22.109 1.00 51.56 80 PRO A O 1
ATOM 648 N N . GLY A 1 81 ? 12.657 0.141 -20.396 1.00 51.22 81 GLY A N 1
ATOM 649 C CA . GLY A 1 81 ? 13.494 1.252 -20.857 1.00 51.22 81 GLY A CA 1
ATOM 650 C C . GLY A 1 81 ? 14.917 1.272 -20.294 1.00 51.22 81 GLY A C 1
ATOM 651 O O . GLY A 1 81 ? 15.709 2.117 -20.706 1.00 51.22 81 GLY A O 1
ATOM 652 N N . THR A 1 82 ? 15.262 0.392 -19.355 1.00 52.53 82 THR A N 1
ATOM 653 C CA . THR A 1 82 ? 16.558 0.434 -18.672 1.00 52.53 82 THR A CA 1
ATOM 654 C C . THR A 1 82 ? 17.520 -0.616 -19.222 1.00 52.53 82 THR A C 1
ATOM 656 O O . THR A 1 82 ? 17.422 -1.817 -18.975 1.00 52.53 82 THR A O 1
ATOM 659 N N . VAL A 1 83 ? 18.498 -0.132 -19.986 1.00 53.94 83 VAL A N 1
ATOM 660 C CA . VAL A 1 83 ? 19.697 -0.881 -20.371 1.00 53.94 83 VAL A CA 1
ATOM 661 C C . VAL A 1 83 ? 20.415 -1.287 -19.083 1.00 53.94 83 VAL A C 1
ATOM 663 O O . VAL A 1 83 ? 20.862 -0.412 -18.356 1.00 53.94 83 VAL A O 1
ATOM 666 N N . ALA A 1 84 ? 20.464 -2.589 -18.782 1.00 57.31 84 ALA A N 1
ATOM 667 C CA . ALA A 1 84 ? 21.195 -3.184 -17.658 1.00 57.31 84 ALA A CA 1
ATOM 668 C C . ALA A 1 84 ? 21.193 -2.330 -16.367 1.00 57.31 84 ALA A C 1
ATOM 670 O O . ALA A 1 84 ? 22.200 -1.711 -16.028 1.00 57.31 84 ALA A O 1
ATOM 671 N N . ILE A 1 85 ? 20.071 -2.310 -15.635 1.00 59.62 85 ILE A N 1
ATOM 672 C CA . ILE A 1 85 ? 20.003 -1.657 -14.316 1.00 59.62 85 ILE A CA 1
ATOM 673 C C . ILE A 1 85 ? 21.120 -2.222 -13.430 1.00 59.62 85 ILE A C 1
ATOM 675 O O . ILE A 1 85 ? 21.239 -3.441 -13.262 1.00 59.62 85 ILE A O 1
ATOM 679 N N . SER A 1 86 ? 21.942 -1.353 -12.844 1.00 66.69 86 SER A N 1
ATOM 680 C CA . SER A 1 86 ? 22.979 -1.805 -11.921 1.00 66.69 86 SER A CA 1
ATOM 681 C C . SER A 1 86 ? 22.342 -2.435 -10.672 1.00 66.69 86 SER A C 1
ATOM 683 O O . SER A 1 86 ? 21.269 -2.034 -10.216 1.00 66.69 86 SER A O 1
ATOM 685 N N . ARG A 1 87 ? 23.018 -3.410 -10.044 1.00 64.62 87 ARG A N 1
ATOM 686 C CA . ARG A 1 87 ? 22.528 -4.022 -8.787 1.00 64.62 87 ARG A CA 1
ATOM 687 C C . ARG A 1 87 ? 22.259 -2.989 -7.679 1.00 64.62 87 ARG A C 1
ATOM 689 O O . ARG A 1 87 ? 21.449 -3.261 -6.793 1.00 64.62 87 ARG A O 1
ATOM 696 N N . GLY A 1 88 ? 22.943 -1.841 -7.710 1.00 65.44 88 GLY A N 1
ATOM 697 C CA . GLY A 1 88 ? 22.756 -0.744 -6.758 1.00 65.44 88 GLY A CA 1
ATOM 698 C C . GLY A 1 88 ? 21.448 0.021 -6.970 1.00 65.44 88 GLY A C 1
ATOM 699 O O . GLY A 1 88 ? 20.743 0.302 -6.005 1.00 65.44 88 GLY A O 1
ATOM 700 N N . GLU A 1 89 ? 21.078 0.298 -8.220 1.00 69.31 89 GLU A N 1
ATOM 701 C CA . GLU A 1 89 ? 19.819 0.980 -8.553 1.00 69.31 89 GLU A CA 1
ATOM 702 C C . GLU A 1 89 ? 18.600 0.104 -8.251 1.00 69.31 89 GLU A C 1
ATOM 704 O O . GLU A 1 89 ? 17.629 0.584 -7.670 1.00 69.31 89 GLU A O 1
ATOM 709 N N . VAL A 1 90 ? 18.700 -1.202 -8.528 1.00 72.81 90 VAL A N 1
ATOM 710 C CA . VAL A 1 90 ? 17.692 -2.194 -8.121 1.00 72.81 90 VAL A CA 1
ATOM 711 C C . VAL A 1 90 ? 17.475 -2.175 -6.605 1.00 72.81 90 VAL A C 1
ATOM 713 O O . VAL A 1 90 ? 16.335 -2.090 -6.151 1.00 72.81 90 VAL A O 1
ATOM 716 N N . HIS A 1 91 ? 18.551 -2.222 -5.810 1.00 74.94 91 HIS A N 1
ATOM 717 C CA . HIS A 1 91 ? 18.439 -2.174 -4.348 1.00 74.94 91 HIS A CA 1
ATOM 718 C C . HIS A 1 91 ? 17.772 -0.889 -3.867 1.00 74.94 91 HIS A C 1
ATOM 720 O O . HIS A 1 91 ? 16.907 -0.947 -2.996 1.00 74.94 91 HIS A O 1
ATOM 726 N N . LYS A 1 92 ? 18.147 0.258 -4.438 1.00 77.69 92 LYS A N 1
ATOM 727 C CA . LYS A 1 92 ? 17.575 1.548 -4.055 1.00 77.69 92 LYS A CA 1
ATOM 728 C C . LYS A 1 92 ? 16.067 1.595 -4.317 1.00 77.69 92 LYS A C 1
ATOM 730 O O . LYS A 1 92 ? 15.320 1.945 -3.409 1.00 77.69 92 LYS A O 1
ATOM 735 N N . GLY A 1 93 ? 15.618 1.166 -5.497 1.00 76.19 93 GLY A N 1
ATOM 736 C CA . GLY A 1 93 ? 14.192 1.134 -5.833 1.00 76.19 93 GLY A CA 1
ATOM 737 C C . GLY A 1 93 ? 13.386 0.154 -4.977 1.00 76.19 93 GLY A C 1
ATOM 738 O O . GLY A 1 93 ? 12.291 0.480 -4.520 1.00 76.19 93 GLY A O 1
ATOM 739 N N . VAL A 1 94 ? 13.942 -1.028 -4.687 1.00 81.94 94 VAL A N 1
ATOM 740 C CA . VAL A 1 94 ? 13.328 -1.992 -3.757 1.00 81.94 94 VAL A CA 1
ATOM 741 C C . VAL A 1 94 ? 13.170 -1.374 -2.368 1.00 81.94 94 VAL A C 1
ATOM 743 O O . VAL A 1 94 ? 12.087 -1.444 -1.790 1.00 81.94 94 VAL A O 1
ATOM 746 N N . ILE A 1 95 ? 14.226 -0.750 -1.838 1.00 84.00 95 ILE A N 1
ATOM 747 C CA . ILE A 1 95 ? 14.202 -0.108 -0.519 1.00 84.00 95 ILE A CA 1
ATOM 748 C C . ILE A 1 95 ? 13.160 1.010 -0.487 1.00 84.00 95 ILE A C 1
ATOM 750 O O . ILE A 1 95 ? 12.353 1.035 0.435 1.00 84.00 95 ILE A O 1
ATOM 754 N N . GLU A 1 96 ? 13.119 1.882 -1.497 1.00 80.44 96 GLU A N 1
ATOM 755 C CA . GLU A 1 96 ? 12.130 2.963 -1.581 1.00 80.44 96 GLU A CA 1
ATOM 756 C C . GLU A 1 96 ? 10.694 2.424 -1.509 1.00 80.44 96 GLU A C 1
ATOM 758 O O . GLU A 1 96 ? 9.891 2.902 -0.706 1.00 80.44 96 GLU A O 1
ATOM 763 N N . ILE A 1 97 ? 10.379 1.375 -2.274 1.00 81.12 97 ILE A N 1
ATOM 764 C CA . ILE A 1 97 ? 9.042 0.767 -2.278 1.00 81.12 97 ILE A CA 1
ATOM 765 C C . ILE A 1 97 ? 8.716 0.124 -0.925 1.00 81.12 97 ILE A C 1
ATOM 767 O O . ILE A 1 97 ? 7.605 0.290 -0.418 1.00 81.12 97 ILE A O 1
ATOM 771 N N . LEU A 1 98 ? 9.673 -0.572 -0.304 1.00 86.44 98 LEU A N 1
ATOM 772 C CA . LEU A 1 98 ? 9.491 -1.163 1.025 1.00 86.44 98 LEU A CA 1
ATOM 773 C C . LEU A 1 98 ? 9.286 -0.091 2.103 1.00 86.44 98 LEU A C 1
ATOM 775 O O . LEU A 1 98 ? 8.426 -0.256 2.968 1.00 86.44 98 LEU A O 1
ATOM 779 N N . THR A 1 99 ? 10.028 1.018 2.043 1.00 85.44 99 THR A N 1
ATOM 780 C CA . THR A 1 99 ? 9.870 2.156 2.957 1.00 85.44 99 THR A CA 1
ATOM 781 C C . THR A 1 99 ? 8.489 2.785 2.811 1.00 85.44 99 THR A C 1
ATOM 783 O O . THR A 1 99 ? 7.804 2.993 3.813 1.00 85.44 99 THR A O 1
ATOM 786 N N . ILE A 1 100 ? 8.034 3.027 1.579 1.00 83.75 100 ILE A N 1
ATOM 787 C CA . ILE A 1 100 ? 6.687 3.545 1.314 1.00 83.75 100 ILE A CA 1
ATOM 788 C C . ILE A 1 100 ? 5.627 2.575 1.850 1.00 83.75 100 ILE A C 1
ATOM 790 O O . ILE A 1 100 ? 4.687 3.004 2.527 1.00 83.75 100 ILE A O 1
ATOM 794 N N . GLY A 1 101 ? 5.796 1.273 1.605 1.00 85.44 101 GLY A N 1
ATOM 795 C CA . GLY A 1 101 ? 4.906 0.239 2.124 1.00 85.44 101 GLY A CA 1
ATOM 796 C C . GLY A 1 101 ? 4.838 0.228 3.649 1.00 85.44 101 GLY A C 1
ATOM 797 O O . GLY A 1 101 ? 3.747 0.153 4.212 1.00 85.44 101 GLY A O 1
ATOM 798 N N . ALA A 1 102 ? 5.978 0.362 4.329 1.00 89.81 102 ALA A N 1
ATOM 799 C CA . ALA A 1 102 ? 6.048 0.401 5.787 1.00 89.81 102 ALA A CA 1
ATOM 800 C C . ALA A 1 102 ? 5.368 1.650 6.376 1.00 89.81 102 ALA A C 1
ATOM 802 O O . ALA A 1 102 ? 4.648 1.545 7.370 1.00 89.81 102 ALA A O 1
ATOM 803 N N . ILE A 1 103 ? 5.528 2.819 5.743 1.00 89.25 103 ILE A N 1
ATOM 804 C CA . ILE A 1 103 ? 4.840 4.055 6.151 1.00 89.25 103 ILE A CA 1
ATOM 805 C C . ILE A 1 103 ? 3.321 3.872 6.052 1.00 89.25 103 ILE A C 1
ATOM 807 O O . ILE A 1 103 ? 2.594 4.161 7.003 1.00 89.25 103 ILE A O 1
ATOM 811 N N . HIS A 1 104 ? 2.830 3.332 4.935 1.00 85.75 104 HIS A N 1
ATOM 812 C CA . HIS A 1 104 ? 1.398 3.085 4.746 1.00 85.75 104 HIS A CA 1
ATOM 813 C C . HIS A 1 104 ? 0.849 2.049 5.732 1.00 85.75 104 HIS A C 1
ATOM 815 O O . HIS A 1 104 ? -0.246 2.233 6.267 1.00 85.75 104 HIS A O 1
ATOM 821 N N . ALA A 1 105 ? 1.618 0.997 6.016 1.00 89.81 105 ALA A N 1
ATOM 822 C CA . ALA A 1 105 ? 1.282 0.002 7.026 1.00 89.81 105 ALA A CA 1
ATOM 823 C C . ALA A 1 105 ? 1.1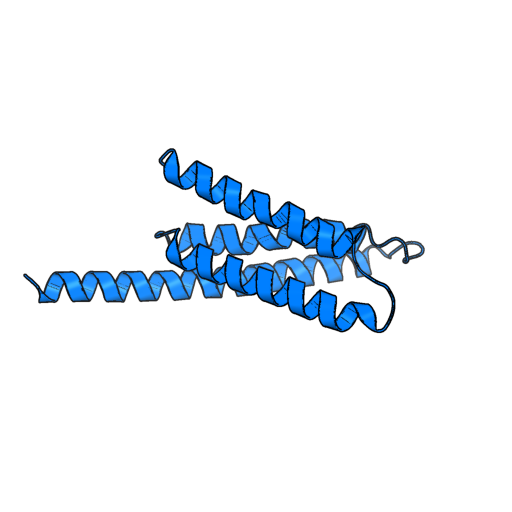08 0.629 8.411 1.00 89.81 105 ALA A C 1
ATOM 825 O O . ALA A 1 105 ? 0.125 0.351 9.099 1.00 89.81 105 ALA A O 1
ATOM 826 N N . LEU A 1 106 ? 2.029 1.514 8.802 1.00 93.00 106 LEU A N 1
ATOM 827 C CA . LEU A 1 106 ? 1.974 2.204 10.085 1.00 93.00 106 LEU A CA 1
ATOM 828 C C . LEU A 1 106 ? 0.767 3.145 10.178 1.00 93.00 106 LEU A C 1
ATOM 830 O O . LEU A 1 106 ? 0.092 3.170 11.209 1.00 93.00 106 LEU A O 1
ATOM 834 N N . ILE A 1 107 ? 0.463 3.881 9.103 1.00 90.50 107 ILE A N 1
ATOM 835 C CA . ILE A 1 107 ? -0.718 4.756 9.030 1.00 90.50 107 ILE A CA 1
ATOM 836 C C . ILE A 1 107 ? -1.997 3.932 9.218 1.00 90.50 107 ILE A C 1
ATOM 838 O O . ILE A 1 107 ? -2.838 4.285 10.044 1.00 90.50 107 ILE A O 1
ATOM 842 N N . GLN A 1 108 ? -2.125 2.810 8.508 1.00 90.06 108 GLN A N 1
ATOM 843 C CA . GLN A 1 108 ? -3.300 1.933 8.576 1.00 90.06 108 GLN A CA 1
ATOM 844 C C . GLN A 1 108 ? -3.467 1.274 9.940 1.00 90.06 108 GLN A C 1
ATOM 846 O O . GLN A 1 108 ? -4.555 1.296 10.520 1.00 90.06 108 GLN A O 1
ATOM 851 N N . PHE A 1 109 ? -2.372 0.753 10.492 1.00 92.12 109 PHE A N 1
ATOM 852 C CA . PHE A 1 109 ? -2.347 0.227 11.849 1.00 92.12 109 PHE A CA 1
ATOM 853 C C . PHE A 1 109 ? -2.833 1.279 12.852 1.00 92.12 109 PHE A C 1
ATOM 855 O O . PHE A 1 109 ? -3.757 1.028 13.626 1.00 92.12 109 PHE A O 1
ATOM 862 N N . THR A 1 110 ? -2.242 2.475 12.813 1.00 92.44 110 THR A N 1
ATOM 863 C CA . THR A 1 110 ? -2.511 3.543 13.784 1.00 92.44 110 THR A CA 1
ATOM 864 C C . THR A 1 110 ? -3.948 4.040 13.676 1.00 92.44 110 THR A C 1
ATOM 866 O O . THR A 1 110 ? -4.643 4.137 14.688 1.00 92.44 110 THR A O 1
ATOM 869 N N . ALA A 1 111 ? -4.428 4.295 12.457 1.00 90.44 111 ALA A N 1
ATOM 870 C CA . ALA A 1 111 ? -5.800 4.727 12.221 1.00 90.44 111 ALA A CA 1
ATOM 871 C C . ALA A 1 111 ? -6.805 3.709 12.778 1.00 90.44 111 ALA A C 1
ATOM 873 O O . ALA A 1 111 ? -7.720 4.077 13.520 1.00 90.44 111 ALA A O 1
ATOM 874 N N . ARG A 1 112 ? -6.603 2.414 12.503 1.00 92.12 112 ARG A N 1
ATOM 875 C CA . ARG A 1 112 ? -7.498 1.365 13.000 1.00 92.12 112 ARG A CA 1
ATOM 876 C C . ARG A 1 112 ? -7.433 1.205 14.514 1.00 92.12 112 ARG A C 1
ATOM 878 O O . ARG A 1 112 ? -8.467 1.024 15.158 1.00 92.12 112 ARG A O 1
ATOM 885 N N . TYR A 1 113 ? -6.237 1.291 15.088 1.00 92.69 113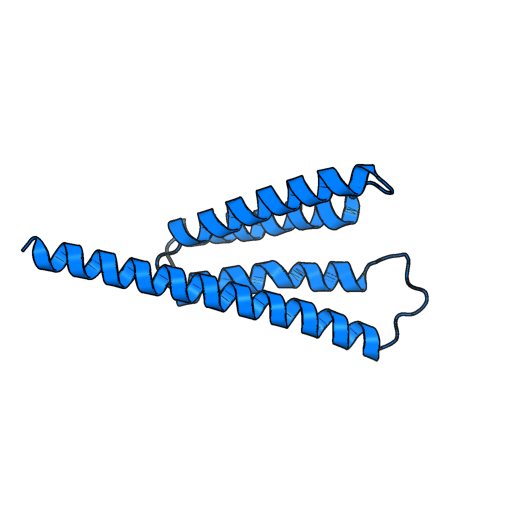 TYR A N 1
ATOM 886 C CA . TYR A 1 113 ? -6.040 1.232 16.531 1.00 92.69 113 TYR A CA 1
ATOM 887 C C . TYR A 1 113 ? -6.825 2.339 17.253 1.00 92.69 113 TYR A C 1
ATOM 889 O O . TYR A 1 113 ? -7.574 2.055 18.189 1.00 92.69 113 TYR A O 1
ATOM 897 N N . ILE A 1 114 ? -6.745 3.579 16.759 1.00 93.06 114 ILE A N 1
ATOM 898 C CA . ILE A 1 114 ? -7.481 4.727 17.311 1.00 93.06 114 ILE A CA 1
ATOM 899 C C . ILE A 1 114 ? -9.001 4.526 17.195 1.00 93.06 114 ILE A C 1
ATOM 901 O O . ILE A 1 114 ? -9.728 4.761 18.163 1.00 93.06 114 ILE A O 1
ATOM 905 N N . ILE A 1 115 ? -9.490 4.055 16.041 1.00 91.81 115 ILE A N 1
ATOM 906 C CA . ILE A 1 115 ? -10.920 3.768 15.827 1.00 91.81 115 ILE A CA 1
ATOM 907 C C . ILE A 1 115 ? -11.426 2.737 16.842 1.00 91.81 115 ILE A C 1
ATOM 909 O O . ILE A 1 115 ? -12.473 2.938 17.459 1.00 91.81 115 ILE A O 1
ATOM 913 N N . ASN A 1 116 ? -10.673 1.656 17.055 1.00 91.62 116 ASN A N 1
ATOM 914 C CA . ASN A 1 116 ? -11.056 0.610 18.000 1.00 91.62 116 ASN A CA 1
ATOM 915 C C . ASN A 1 116 ? -11.130 1.137 19.442 1.00 91.62 116 ASN A C 1
ATOM 917 O O . ASN A 1 116 ? -12.093 0.836 20.146 1.00 91.62 116 ASN A O 1
ATOM 921 N N . ILE A 1 117 ? -10.171 1.968 19.871 1.00 91.94 117 ILE A N 1
ATOM 922 C CA . ILE A 1 117 ? -10.207 2.604 21.201 1.00 91.94 117 ILE A CA 1
ATOM 923 C C . ILE A 1 117 ? -11.468 3.456 21.365 1.00 91.94 117 ILE A C 1
ATOM 925 O O . ILE A 1 117 ? -12.157 3.354 22.382 1.00 91.94 117 ILE A O 1
ATOM 929 N N . LYS A 1 118 ? -11.783 4.289 20.366 1.00 90.75 118 LYS A N 1
ATOM 930 C CA . LYS A 1 118 ? -12.961 5.163 20.403 1.00 90.75 118 LYS A CA 1
ATOM 931 C C . LYS A 1 118 ? -14.258 4.356 20.503 1.00 90.75 118 LYS A C 1
ATOM 933 O O . LYS A 1 118 ? -15.123 4.694 21.306 1.00 90.75 118 LYS A O 1
ATOM 938 N N . ASN A 1 119 ? -14.376 3.278 19.730 1.00 87.00 119 ASN A N 1
ATOM 939 C CA . ASN A 1 119 ? -15.563 2.423 19.738 1.00 87.00 119 ASN A CA 1
ATOM 940 C C . ASN A 1 119 ? -15.753 1.702 21.080 1.00 87.00 119 ASN A C 1
ATOM 942 O O . ASN A 1 119 ? -16.878 1.609 21.565 1.00 87.00 119 ASN A O 1
ATOM 946 N N . ASN A 1 120 ? -14.664 1.251 21.707 1.00 82.69 120 ASN A N 1
ATOM 947 C CA . ASN A 1 120 ? -14.726 0.599 23.015 1.00 82.69 120 ASN A CA 1
ATOM 948 C C . ASN A 1 120 ? -15.164 1.572 24.122 1.00 82.69 120 ASN A C 1
ATOM 950 O O . ASN A 1 120 ? -16.019 1.215 24.927 1.00 82.69 120 ASN A O 1
ATOM 954 N N . LYS A 1 121 ? -14.651 2.814 24.121 1.00 80.19 121 LYS A N 1
ATOM 955 C CA . LYS A 1 121 ? -15.086 3.863 25.066 1.00 80.19 121 LYS A CA 1
ATOM 956 C C . LYS A 1 121 ? -16.583 4.172 24.962 1.00 80.19 121 LYS A C 1
ATOM 958 O O . LYS A 1 121 ? -17.269 4.245 25.976 1.00 80.19 121 LYS A O 1
ATOM 963 N N . LEU A 1 122 ? -17.102 4.298 23.740 1.00 75.88 122 LEU A N 1
ATOM 964 C CA . LEU A 1 122 ? -18.527 4.562 23.503 1.00 75.88 122 LEU A CA 1
ATOM 965 C C . LEU A 1 122 ? -19.437 3.422 23.979 1.00 75.88 122 LEU A C 1
ATOM 967 O O . LEU A 1 122 ? -20.591 3.668 24.318 1.00 75.88 122 LEU A O 1
ATOM 971 N N . HIS A 1 123 ? -18.949 2.180 23.983 1.00 70.69 123 HIS A N 1
ATOM 972 C CA . HIS A 1 123 ? -19.697 1.050 24.531 1.00 70.69 123 HIS A CA 1
ATOM 973 C C . HIS A 1 123 ? -19.733 1.070 26.060 1.00 70.69 123 HIS A C 1
ATOM 975 O O . HIS A 1 123 ? -20.779 0.791 26.634 1.00 70.69 123 HIS A O 1
ATOM 981 N N . THR A 1 124 ? -18.628 1.433 26.715 1.00 71.75 124 THR A N 1
ATOM 982 C CA . THR A 1 124 ? -18.563 1.512 28.182 1.00 71.75 124 THR A CA 1
ATOM 983 C C . THR A 1 124 ? -19.352 2.678 28.776 1.00 71.75 124 THR A C 1
ATOM 985 O O . THR A 1 124 ? -19.760 2.581 29.919 1.00 71.75 124 THR A O 1
ATOM 988 N N . GLU A 1 125 ? -19.594 3.759 28.029 1.00 70.00 125 GLU A N 1
ATOM 989 C CA . GLU A 1 125 ? -20.411 4.901 28.491 1.00 70.00 125 GLU A CA 1
ATOM 990 C C . GLU A 1 125 ? -21.928 4.677 28.334 1.00 70.00 125 GLU A C 1
ATOM 992 O O . GLU A 1 125 ? -22.728 5.462 28.837 1.00 70.00 125 GLU A O 1
ATOM 997 N N . LYS A 1 126 ? -22.339 3.629 27.608 1.00 62.84 126 LYS A N 1
ATOM 998 C CA . LYS A 1 126 ? -23.752 3.283 27.373 1.00 62.84 126 LYS A CA 1
ATOM 999 C C .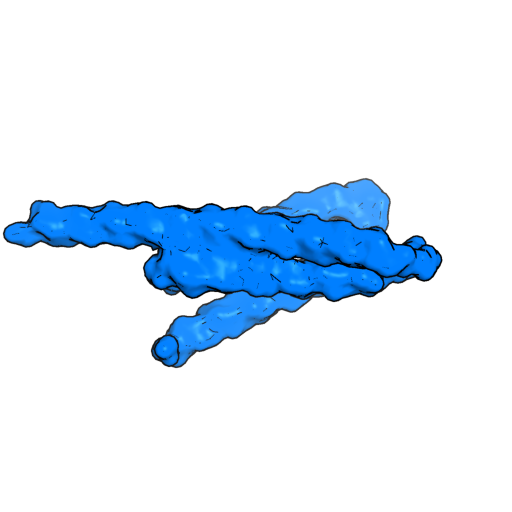 LYS A 1 126 ? -24.310 2.242 28.354 1.00 62.84 126 LYS A C 1
ATOM 1001 O O . LYS A 1 126 ? -25.496 1.925 28.256 1.00 62.84 126 LYS A O 1
ATOM 1006 N N . HIS A 1 127 ? -23.476 1.706 29.241 1.00 53.88 127 HIS A N 1
ATOM 1007 C CA . HIS A 1 127 ? -23.819 0.714 30.262 1.00 53.88 127 HIS A CA 1
ATOM 1008 C C . HIS A 1 127 ? -23.509 1.270 31.648 1.00 53.88 127 HIS A C 1
ATOM 1010 O O . HIS A 1 127 ? -24.261 0.912 32.579 1.00 53.88 127 HIS A O 1
#